Protein AF-F9P8Q4-F1 (afdb_monomer)

pLDDT: mean 88.51, std 12.03, range [40.69, 97.69]

Solvent-accessible surface area (backbone atoms only — not comparable to full-atom values): 8088 Å² total; per-residue (Å²): 133,73,64,75,47,32,44,25,50,70,83,52,40,49,62,75,48,102,38,49,52,45,49,52,73,79,95,73,88,87,79,56,56,63,60,44,44,76,45,77,52,98,89,55,92,70,62,51,78,50,82,41,100,53,64,41,66,36,80,47,74,35,40,38,36,36,43,78,55,52,74,68,54,48,55,55,48,50,57,62,56,64,49,63,68,36,50,39,36,39,66,81,48,73,58,44,36,36,48,26,51,34,50,53,91,62,60,78,42,72,48,101,81,72,31,35,37,28,61,40,33,40,34,24,53,68,65,76,40,67,60,76,78,78,70,86,124

Mean predicted aligned error: 6.27 Å

Sequence (137 aa):
MIKHNELVLNGKGTSSFPFKVLVEDRPSIQVPRSKTQLLDHRGLSGAIVQTNKHRDVIEKPYRLYLIGASEKEVNEFSAYLMQEGFWLESERLKLTRLWCYRTDSFDIKQDDHDVYVSDVTFIYHPTRFLRVWIGKF

Radius of gyration: 19.1 Å; Cα contacts (8 Å, |Δi|>4): 263; chains: 1; bounding box: 49×24×63 Å

Nearest PDB structures (foldseek):
  8eon-assembly1_C  TM=5.230E-01  e=6.713E-02  Pseudomonas phage vB_PaeM_E217
  8eon-assembly1_o  TM=4.015E-01  e=4.907E-02  Pseudomonas phage vB_PaeM_E217
  6tsv-assembly1_B  TM=4.439E-01  e=1.395E-01  Rhodobacter capsulatus DE442
  9b45-assembly1_X  TM=3.526E-01  e=9.186E-02  Pseudomonas virus Pa193
  5xeu-assembly1_B  TM=3.117E-01  e=1.016E+00  Salmonella enterica subsp. enterica serovar Typhimurium

Secondary structure (DSSP, 8-state):
---TT-EEETTEEGGGSSSEEEEE-------PPBS-EEEE-TTSSSEEEE---PBPPEEEEEEEEEET--HHHHHHHHHHHT--SEEEEESS-TTEEEEEEEE----EEE-TTS-EEEEEEEEEEEEEEE-------

Foldseek 3Di:
DDLPWWKAWQNRIPVNAPWDKDKDDDDDDDQFDAPWDWDDDPPDPGTDIDHDRDGAWDKGKIKMKTHPDDPVSVVVVVVVQADAFTWIDIPVCHFWIWGFGHKDDKDFDQDPVRITMIIIITTTDNDTDTPPPPPPD

Structure (mmCIF, N/CA/C/O backbone):
data_AF-F9P8Q4-F1
#
_entry.id   AF-F9P8Q4-F1
#
loop_
_atom_site.group_PDB
_atom_site.id
_atom_site.type_symbol
_atom_site.label_atom_id
_atom_site.label_alt_id
_atom_site.label_comp_id
_atom_site.label_asym_id
_atom_site.label_entity_id
_atom_site.label_seq_id
_atom_site.pdbx_PDB_ins_code
_atom_site.Cartn_x
_atom_site.Cartn_y
_atom_site.Cartn_z
_atom_site.occupancy
_atom_site.B_iso_or_equiv
_atom_site.auth_seq_id
_atom_site.auth_comp_id
_atom_site.auth_asym_id
_atom_site.auth_atom_id
_atom_site.pdbx_PDB_model_num
ATOM 1 N N . MET A 1 1 ? -5.752 -8.049 19.310 1.00 50.41 1 MET A N 1
ATOM 2 C CA . MET A 1 1 ? -5.716 -7.432 17.966 1.00 50.41 1 MET A CA 1
ATOM 3 C C . MET A 1 1 ? -4.861 -8.306 17.062 1.00 50.41 1 MET A C 1
ATOM 5 O O . MET A 1 1 ? -3.752 -8.645 17.461 1.00 50.41 1 MET A O 1
ATOM 9 N N . ILE A 1 2 ? -5.386 -8.765 15.926 1.00 50.94 2 ILE A N 1
A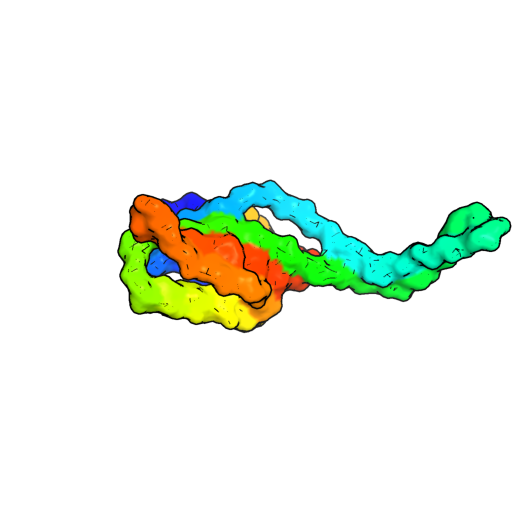TOM 10 C CA . ILE A 1 2 ? -4.643 -9.651 15.017 1.00 50.94 2 ILE A CA 1
ATOM 11 C C . ILE A 1 2 ? -3.622 -8.794 14.264 1.00 50.94 2 ILE A C 1
ATOM 13 O O . ILE A 1 2 ? -4.010 -7.946 13.473 1.00 50.94 2 ILE A O 1
ATOM 17 N N . LYS A 1 3 ? -2.330 -8.994 14.544 1.00 60.41 3 LYS A N 1
ATOM 18 C CA . LYS A 1 3 ? -1.229 -8.330 13.824 1.00 60.41 3 LYS A CA 1
ATOM 19 C C . LYS A 1 3 ? -0.857 -9.023 12.516 1.00 60.41 3 LYS A C 1
ATOM 21 O O . LYS A 1 3 ? -0.076 -8.472 11.757 1.00 60.41 3 LYS A O 1
ATOM 26 N N . HIS A 1 4 ? -1.421 -10.204 12.257 1.00 61.78 4 HIS A N 1
ATOM 27 C CA . HIS A 1 4 ? -1.091 -10.998 11.084 1.00 61.78 4 HIS A CA 1
ATOM 28 C C . HIS A 1 4 ? -1.427 -10.238 9.794 1.00 61.78 4 HIS A C 1
ATOM 30 O O . HIS A 1 4 ? -2.597 -10.002 9.498 1.00 61.78 4 HIS A O 1
ATOM 36 N N . ASN A 1 5 ? -0.384 -9.918 9.025 1.00 79.69 5 ASN A N 1
ATOM 37 C CA . ASN A 1 5 ? -0.401 -9.252 7.715 1.00 79.69 5 ASN A CA 1
ATOM 38 C C . ASN A 1 5 ? -0.671 -7.745 7.733 1.00 79.69 5 ASN A C 1
ATOM 40 O O . ASN A 1 5 ? -1.059 -7.189 6.709 1.00 79.69 5 ASN A O 1
ATOM 44 N N . GLU A 1 6 ? -0.445 -7.075 8.855 1.00 89.88 6 GLU A N 1
ATOM 45 C CA . GLU A 1 6 ? -0.610 -5.626 8.943 1.00 89.88 6 GLU A CA 1
ATOM 46 C C . GLU A 1 6 ? 0.144 -4.863 7.832 1.00 89.88 6 GLU A C 1
ATOM 48 O O . GLU A 1 6 ? 1.295 -5.181 7.496 1.00 89.88 6 GLU A O 1
ATOM 53 N N . LEU A 1 7 ? -0.519 -3.831 7.295 1.00 92.94 7 LEU A N 1
ATOM 54 C CA . LEU A 1 7 ? 0.113 -2.786 6.494 1.00 92.94 7 LEU A CA 1
ATOM 55 C C . LEU A 1 7 ? 0.355 -1.565 7.366 1.00 92.94 7 LEU A C 1
ATOM 57 O O . LEU A 1 7 ? -0.498 -1.181 8.163 1.00 92.94 7 LEU A O 1
ATOM 61 N N . VAL A 1 8 ? 1.516 -0.946 7.202 1.00 93.81 8 VAL A N 1
ATOM 62 C CA . VAL A 1 8 ? 1.889 0.269 7.922 1.00 93.81 8 VAL A CA 1
ATOM 63 C C . VAL A 1 8 ? 2.156 1.365 6.909 1.00 93.81 8 VAL A C 1
ATOM 65 O O . VAL A 1 8 ? 3.065 1.244 6.089 1.00 93.81 8 VAL A O 1
ATOM 68 N N . LEU A 1 9 ? 1.354 2.426 6.977 1.00 94.38 9 LEU A N 1
ATOM 69 C CA . LEU A 1 9 ? 1.475 3.627 6.157 1.00 94.38 9 LEU A CA 1
ATOM 70 C C . LEU A 1 9 ? 1.963 4.756 7.068 1.00 94.38 9 LEU A C 1
ATOM 72 O O . LEU A 1 9 ? 1.304 5.087 8.055 1.00 94.38 9 LEU A O 1
ATOM 76 N N . ASN A 1 10 ? 3.145 5.311 6.782 1.00 89.25 10 ASN A N 1
ATOM 77 C CA . ASN A 1 10 ? 3.758 6.386 7.583 1.00 89.25 10 ASN A CA 1
ATOM 78 C C . ASN A 1 10 ? 3.797 6.097 9.101 1.00 89.25 10 ASN A C 1
ATOM 80 O O . ASN A 1 10 ? 3.597 6.976 9.934 1.00 89.25 10 ASN A O 1
ATOM 84 N N . GLY A 1 11 ? 4.044 4.840 9.476 1.00 89.62 11 GLY A N 1
ATOM 85 C CA . GLY A 1 11 ? 4.118 4.411 10.876 1.00 89.62 11 GLY A CA 1
ATOM 86 C C . GLY A 1 11 ? 2.767 4.141 11.548 1.00 89.62 11 GLY A C 1
ATOM 87 O O . GLY A 1 11 ? 2.746 3.496 12.595 1.00 89.62 11 GLY A O 1
ATOM 88 N N . LYS A 1 12 ? 1.638 4.547 10.948 1.00 93.88 12 LYS A N 1
ATOM 89 C CA . LYS A 1 12 ? 0.302 4.151 11.408 1.00 93.88 12 LYS A CA 1
ATOM 90 C C . LYS A 1 12 ? -0.078 2.833 10.742 1.00 93.88 12 LYS A C 1
ATOM 92 O O . LYS A 1 12 ? -0.196 2.756 9.522 1.00 93.88 12 LYS A O 1
ATOM 97 N N . GLY A 1 13 ? -0.242 1.792 11.546 1.00 93.62 13 GLY A N 1
ATOM 98 C CA . GLY A 1 13 ? -0.601 0.459 11.076 1.00 93.62 13 GLY A CA 1
ATOM 99 C C . GLY A 1 13 ? -2.106 0.245 10.933 1.00 93.62 13 GLY A C 1
ATOM 100 O O . GLY A 1 13 ? -2.889 0.865 11.655 1.00 93.62 13 GLY A O 1
ATOM 101 N N . THR A 1 14 ? -2.529 -0.655 10.045 1.00 93.81 14 THR A N 1
ATOM 102 C CA . THR A 1 14 ? -3.942 -1.045 9.904 1.00 93.81 14 THR A CA 1
ATOM 103 C C . THR A 1 14 ? -4.507 -1.653 11.181 1.00 93.81 14 THR A C 1
ATOM 105 O O . THR A 1 14 ? -5.713 -1.594 11.399 1.00 93.81 14 THR A O 1
ATOM 108 N N . SER A 1 15 ? -3.659 -2.194 12.060 1.00 92.06 15 SER A N 1
ATOM 109 C CA . SER A 1 15 ? -4.108 -2.684 13.359 1.00 92.06 15 SER A CA 1
ATOM 110 C C . SER A 1 15 ? -4.413 -1.549 14.343 1.00 92.06 15 SER A C 1
ATOM 112 O O . SER A 1 15 ? -5.098 -1.786 15.318 1.00 92.06 15 SER A O 1
ATOM 114 N N . SER A 1 16 ? -3.987 -0.304 14.101 1.00 93.25 16 SER A N 1
ATOM 115 C CA . SER A 1 16 ? -4.244 0.825 15.019 1.00 93.25 16 SER A CA 1
ATOM 116 C C . SER A 1 16 ? -5.700 1.310 15.066 1.00 93.25 16 SER A C 1
ATOM 118 O O . SER A 1 16 ? -6.033 2.142 15.908 1.00 93.25 16 SER A O 1
ATOM 120 N N . PHE A 1 17 ? -6.553 0.834 14.159 1.00 94.12 17 PHE A N 1
ATOM 121 C CA . PHE A 1 17 ? -7.959 1.219 14.096 1.00 94.12 17 PHE A CA 1
ATOM 122 C C . PHE A 1 17 ? -8.797 0.479 15.157 1.00 94.12 17 PHE A C 1
ATOM 124 O O . PHE A 1 17 ? -8.443 -0.631 15.557 1.00 94.12 17 PHE A O 1
ATOM 131 N N . PRO A 1 18 ? -9.917 1.067 15.621 1.00 94.50 18 PRO A N 1
ATOM 132 C CA . PRO A 1 18 ? -10.772 0.468 16.654 1.00 94.50 18 PRO A CA 1
ATOM 133 C C . PRO A 1 18 ? -11.573 -0.760 16.176 1.00 94.50 18 PRO A C 1
ATOM 135 O O . PRO A 1 18 ? -12.202 -1.435 16.987 1.00 94.50 18 PRO A O 1
ATOM 138 N N . PHE A 1 19 ? -11.516 -1.081 14.884 1.00 93.75 19 PHE A N 1
ATOM 139 C CA . PHE A 1 19 ? -12.137 -2.240 14.245 1.00 93.75 19 PHE A CA 1
ATOM 140 C C . PHE A 1 19 ? -11.073 -3.178 13.661 1.00 93.75 19 PHE A C 1
ATOM 142 O O . PHE A 1 19 ? -9.886 -2.854 13.568 1.00 93.75 19 PHE A O 1
ATOM 149 N N . LYS A 1 20 ? -11.481 -4.383 13.257 1.00 93.88 20 LYS A N 1
ATOM 150 C CA . LYS A 1 20 ? -10.540 -5.396 12.766 1.00 93.88 20 LYS A CA 1
ATOM 151 C C . LYS A 1 20 ? -10.317 -5.241 11.263 1.00 93.88 20 LYS A C 1
ATOM 153 O O . LYS A 1 20 ? -11.244 -5.424 10.483 1.00 93.88 20 LYS A O 1
ATOM 158 N N . VAL A 1 21 ? -9.066 -5.009 10.869 1.00 94.69 21 VAL A N 1
ATOM 159 C CA . VAL A 1 21 ? -8.639 -4.999 9.462 1.00 94.69 21 VAL A CA 1
ATOM 160 C C . VAL A 1 21 ? -7.923 -6.303 9.125 1.00 94.69 21 VAL A C 1
ATOM 162 O O . VAL A 1 21 ? -6.885 -6.608 9.715 1.00 94.69 21 VAL A O 1
ATOM 165 N N . LEU A 1 22 ? -8.456 -7.075 8.177 1.00 92.94 22 LEU A N 1
ATOM 166 C CA . LEU A 1 22 ? -7.743 -8.198 7.568 1.00 92.94 22 LEU A CA 1
ATOM 167 C C . LEU A 1 22 ? -7.139 -7.760 6.241 1.00 92.94 22 LEU A C 1
ATOM 169 O O . LEU A 1 22 ? -7.831 -7.210 5.391 1.00 92.94 22 LEU A O 1
ATOM 173 N N . VAL A 1 23 ? -5.854 -8.049 6.070 1.00 93.06 23 VAL A N 1
ATOM 174 C CA . VAL A 1 23 ? -5.127 -7.797 4.828 1.00 93.06 23 VAL A CA 1
ATOM 175 C C . VAL A 1 23 ? -4.855 -9.134 4.155 1.00 93.06 23 VAL A C 1
ATOM 177 O O . VAL A 1 23 ? -4.086 -9.970 4.655 1.00 93.06 23 VAL A O 1
ATOM 180 N N . GLU A 1 24 ? -5.480 -9.332 3.004 1.00 90.69 24 GLU A N 1
ATOM 181 C CA . GLU A 1 24 ? -5.184 -10.430 2.102 1.00 90.69 24 GLU A CA 1
ATOM 182 C C . GLU A 1 24 ? -4.122 -9.974 1.092 1.00 90.69 24 GLU A C 1
ATOM 184 O O . GLU A 1 24 ? -4.362 -9.140 0.221 1.00 90.69 24 GLU A O 1
ATOM 189 N N . ASP A 1 25 ? -2.915 -10.523 1.245 1.00 83.81 25 ASP A N 1
ATOM 190 C CA . ASP A 1 25 ? -1.784 -10.334 0.331 1.00 83.81 25 ASP A CA 1
ATOM 191 C C . ASP A 1 25 ? -1.083 -11.677 0.118 1.00 83.81 25 ASP A C 1
ATOM 193 O O . ASP A 1 25 ? -0.869 -12.442 1.068 1.00 83.81 25 ASP A O 1
ATOM 197 N N . ARG A 1 26 ? -0.655 -11.950 -1.115 1.00 73.94 26 ARG A N 1
ATOM 198 C CA . ARG A 1 26 ? 0.262 -13.050 -1.420 1.00 73.94 26 ARG A CA 1
ATOM 199 C C . ARG A 1 26 ? 1.665 -12.458 -1.554 1.00 73.94 26 ARG A C 1
ATOM 201 O O . ARG A 1 26 ? 1.918 -11.740 -2.524 1.00 73.94 26 ARG A O 1
ATOM 208 N N . PRO A 1 27 ? 2.590 -12.746 -0.615 1.00 70.44 27 PRO A N 1
ATOM 209 C CA . PRO A 1 27 ? 3.919 -12.156 -0.645 1.00 70.44 27 PRO A C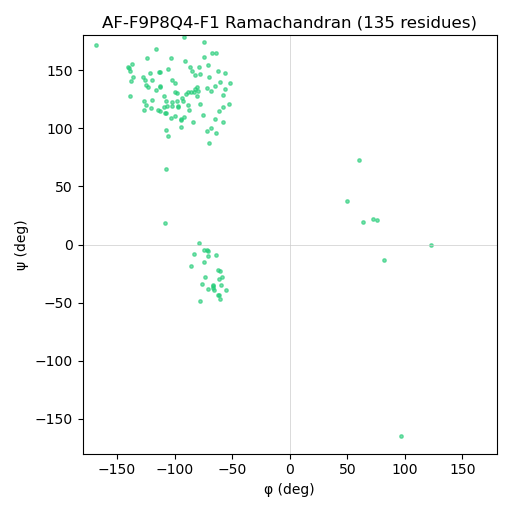A 1
ATOM 210 C C . PRO A 1 27 ? 4.594 -12.500 -1.970 1.00 70.44 27 PRO A C 1
ATOM 212 O O . PRO A 1 27 ? 4.808 -13.664 -2.300 1.00 70.44 27 PRO A O 1
ATOM 215 N N . SER A 1 28 ? 4.904 -11.465 -2.739 1.00 76.88 28 SER A N 1
ATOM 216 C CA . SER A 1 28 ? 5.496 -11.595 -4.060 1.00 76.88 28 SER A CA 1
ATOM 217 C C . SER A 1 28 ? 6.580 -10.547 -4.256 1.00 76.88 28 SER A C 1
ATOM 219 O O . SER A 1 28 ? 6.565 -9.454 -3.682 1.00 76.88 28 SER A O 1
ATOM 221 N N . ILE A 1 29 ? 7.568 -10.916 -5.065 1.00 79.69 29 ILE A N 1
ATOM 222 C CA . ILE A 1 29 ? 8.682 -10.062 -5.446 1.00 79.69 29 ILE A CA 1
ATOM 223 C C . ILE A 1 29 ? 8.444 -9.632 -6.894 1.00 79.69 29 ILE A C 1
ATOM 225 O O . ILE A 1 29 ? 8.854 -10.302 -7.829 1.00 79.69 29 ILE A O 1
ATOM 229 N N . GLN A 1 30 ? 7.804 -8.477 -7.071 1.00 82.69 30 GLN A N 1
ATOM 230 C CA . GLN A 1 30 ? 7.574 -7.890 -8.391 1.00 82.69 30 GLN A CA 1
ATOM 231 C C . GLN A 1 30 ? 8.787 -7.091 -8.889 1.00 82.69 30 GLN A C 1
ATOM 233 O O . GLN A 1 30 ? 9.333 -6.254 -8.161 1.00 82.69 30 GLN A O 1
ATOM 238 N N . VAL A 1 31 ? 9.199 -7.355 -10.129 1.00 85.81 31 VAL A N 1
ATOM 239 C CA . VAL A 1 31 ? 10.239 -6.607 -10.845 1.00 85.81 31 VAL A CA 1
ATOM 240 C C . VAL A 1 31 ? 9.561 -5.879 -12.011 1.00 85.81 31 VAL A C 1
ATOM 242 O O . VAL A 1 31 ? 9.029 -6.549 -12.896 1.00 85.81 31 VAL A O 1
ATOM 245 N N . PRO A 1 32 ? 9.532 -4.536 -12.020 1.00 87.75 32 PRO A N 1
ATOM 246 C CA . PRO A 1 32 ? 8.825 -3.775 -13.043 1.00 87.75 32 PRO A CA 1
ATOM 247 C C . PRO A 1 32 ? 9.527 -3.858 -14.397 1.00 87.75 32 PRO A C 1
ATOM 249 O O . PRO A 1 32 ? 10.748 -4.052 -14.494 1.00 87.75 32 PRO A O 1
ATOM 252 N N . ARG A 1 33 ? 8.742 -3.676 -15.462 1.00 89.00 33 ARG A N 1
ATOM 253 C CA . ARG A 1 33 ? 9.242 -3.673 -16.837 1.00 89.00 33 ARG A CA 1
ATOM 254 C C . ARG A 1 33 ? 10.241 -2.525 -17.038 1.00 89.00 33 ARG A C 1
ATOM 256 O O . ARG A 1 33 ? 10.192 -1.492 -16.370 1.00 89.00 33 ARG A O 1
ATOM 263 N N . SER A 1 34 ? 11.208 -2.742 -17.931 1.00 90.69 34 SER A N 1
ATOM 264 C CA . SER A 1 34 ? 12.030 -1.642 -18.445 1.00 90.69 34 SER A CA 1
ATOM 265 C C . SER A 1 34 ? 11.186 -0.747 -19.348 1.00 90.69 34 SER A C 1
ATOM 267 O O . SER A 1 34 ? 10.393 -1.263 -20.131 1.00 90.69 34 SER A O 1
ATOM 269 N N . LYS A 1 35 ? 11.434 0.563 -19.327 1.00 92.06 35 LYS A N 1
ATOM 270 C CA . LYS A 1 35 ? 10.846 1.491 -20.305 1.00 92.06 35 LYS A CA 1
ATOM 271 C C . LYS A 1 35 ? 11.498 1.402 -21.691 1.00 92.06 35 LYS A C 1
ATOM 273 O O . LYS A 1 35 ? 11.058 2.078 -22.615 1.00 92.06 35 LYS A O 1
ATOM 278 N N . THR A 1 36 ? 12.552 0.598 -21.843 1.00 92.94 36 THR A N 1
ATOM 279 C CA . THR A 1 36 ? 13.152 0.271 -23.145 1.00 92.94 36 THR A CA 1
ATOM 280 C C . THR A 1 36 ? 12.121 -0.361 -24.075 1.00 92.94 36 THR A C 1
ATOM 282 O O . THR A 1 36 ? 11.488 -1.354 -23.715 1.00 92.94 36 THR A O 1
ATOM 285 N N . GLN A 1 37 ? 12.010 0.174 -25.288 1.00 91.81 37 GLN A N 1
ATOM 286 C CA . GLN A 1 37 ? 11.148 -0.363 -26.337 1.00 91.81 37 GLN A CA 1
ATOM 287 C C . GLN A 1 37 ? 11.978 -1.149 -27.354 1.00 91.81 37 GLN A C 1
ATOM 289 O O . GLN A 1 37 ? 13.100 -0.762 -27.694 1.00 91.81 37 GLN A O 1
ATOM 294 N N . LEU A 1 38 ? 11.416 -2.259 -27.828 1.00 91.12 38 LEU A N 1
ATOM 295 C CA . LEU A 1 38 ? 11.954 -3.046 -28.933 1.00 91.12 38 LEU A CA 1
ATOM 296 C C . LEU A 1 38 ? 11.056 -2.806 -30.142 1.00 91.12 38 LEU A C 1
ATOM 298 O O . LEU A 1 38 ? 9.878 -3.159 -30.113 1.00 91.12 38 LEU A O 1
ATOM 302 N N . LEU A 1 39 ? 11.606 -2.160 -31.166 1.00 90.56 39 LEU A N 1
ATOM 303 C CA . LEU A 1 39 ? 10.887 -1.827 -32.390 1.00 90.56 39 LEU A CA 1
ATOM 304 C C . LEU A 1 39 ? 11.197 -2.884 -33.446 1.00 90.56 39 LEU A C 1
ATOM 306 O O . LEU A 1 39 ? 12.356 -3.077 -33.822 1.00 90.56 39 LEU A O 1
ATOM 310 N N . ASP A 1 40 ? 10.153 -3.572 -33.892 1.00 88.69 40 ASP A N 1
ATO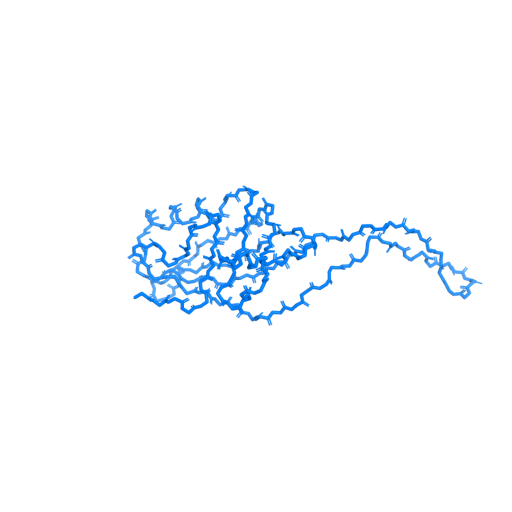M 311 C CA . ASP A 1 40 ? 10.242 -4.623 -34.900 1.00 88.69 40 ASP A CA 1
ATOM 312 C C . ASP A 1 40 ? 10.273 -4.021 -36.316 1.00 88.69 40 ASP A C 1
ATOM 314 O O . ASP A 1 40 ? 9.634 -2.997 -36.582 1.00 88.69 40 ASP A O 1
ATOM 318 N N . HIS A 1 41 ? 11.007 -4.651 -37.234 1.00 84.00 41 HIS A N 1
ATOM 319 C CA . HIS A 1 41 ? 11.143 -4.197 -38.616 1.00 84.00 41 HIS A CA 1
ATOM 320 C C . HIS A 1 41 ? 10.801 -5.325 -39.588 1.00 84.00 41 HIS A C 1
ATOM 322 O O . HIS A 1 41 ? 11.444 -6.373 -39.623 1.00 84.00 41 HIS A O 1
ATOM 328 N N . ARG A 1 42 ? 9.832 -5.080 -40.476 1.00 78.44 42 ARG A N 1
ATOM 329 C CA . ARG A 1 42 ? 9.438 -6.050 -41.506 1.00 78.44 42 ARG A CA 1
ATOM 330 C C . ARG A 1 42 ? 10.566 -6.205 -42.531 1.00 78.44 42 ARG A C 1
ATOM 332 O O . ARG A 1 42 ? 10.732 -5.354 -43.397 1.00 78.44 42 ARG A O 1
ATOM 339 N N . GLY A 1 43 ? 11.354 -7.272 -42.408 1.00 80.19 43 GLY A N 1
ATOM 340 C CA . GLY A 1 43 ? 12.391 -7.654 -43.377 1.00 80.19 43 GLY A CA 1
ATOM 341 C C . GLY A 1 43 ? 13.813 -7.776 -42.825 1.00 80.19 43 GLY A C 1
ATOM 342 O O . GLY A 1 43 ? 14.712 -8.114 -43.587 1.00 80.19 43 GLY A O 1
ATOM 343 N N . LEU A 1 44 ? 14.029 -7.533 -41.528 1.00 78.25 44 LEU A N 1
ATOM 344 C CA . LEU A 1 44 ? 15.317 -7.747 -40.861 1.00 78.25 44 LEU A CA 1
ATOM 345 C C . LEU A 1 44 ? 15.114 -8.657 -39.647 1.00 78.25 44 LEU A C 1
ATOM 347 O O . LEU A 1 44 ? 14.120 -8.531 -38.941 1.00 78.25 44 LEU A O 1
ATOM 351 N N . SER A 1 45 ? 16.051 -9.568 -39.393 1.00 88.25 45 SER A N 1
ATOM 352 C CA . SER A 1 45 ? 16.039 -10.369 -38.166 1.00 88.25 45 SER A CA 1
ATOM 353 C C . SER A 1 45 ? 16.423 -9.506 -36.961 1.00 88.25 45 SER A C 1
ATOM 355 O O . SER A 1 45 ? 17.423 -8.789 -37.009 1.00 88.25 45 SER A O 1
ATOM 357 N N . GLY A 1 46 ? 15.684 -9.629 -35.856 1.00 87.56 46 GLY A N 1
ATOM 358 C CA . GLY A 1 46 ? 15.948 -8.896 -34.612 1.00 87.56 46 GLY A CA 1
ATOM 359 C C . GLY A 1 46 ? 15.099 -7.630 -34.460 1.00 87.56 46 GLY A C 1
ATOM 360 O O . GLY A 1 46 ? 14.089 -7.472 -35.132 1.00 87.56 46 GLY A O 1
ATOM 361 N N . ALA A 1 47 ? 15.487 -6.744 -33.538 1.00 90.62 47 ALA A N 1
ATOM 362 C CA . ALA A 1 47 ? 14.749 -5.518 -33.232 1.00 90.62 47 ALA A CA 1
ATOM 363 C C . ALA A 1 47 ? 15.695 -4.334 -33.003 1.00 90.62 47 ALA A C 1
ATOM 365 O O . ALA A 1 47 ? 16.821 -4.499 -32.525 1.00 90.62 47 ALA A O 1
ATOM 366 N N . ILE A 1 48 ? 15.210 -3.126 -33.290 1.00 90.19 48 ILE A N 1
ATOM 367 C CA . ILE A 1 48 ? 15.895 -1.881 -32.934 1.00 90.19 48 ILE A CA 1
ATOM 368 C C . ILE A 1 48 ? 15.599 -1.574 -31.461 1.00 90.19 48 ILE A C 1
ATOM 370 O O . ILE A 1 48 ? 14.441 -1.547 -31.040 1.00 90.19 48 ILE A O 1
ATOM 374 N N . VAL A 1 49 ? 16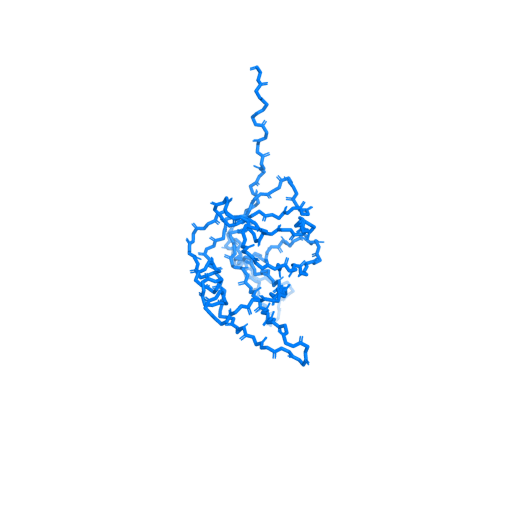.645 -1.333 -30.665 1.00 92.12 49 VAL A N 1
ATOM 375 C CA . VAL A 1 49 ? 16.525 -1.073 -29.222 1.00 92.12 49 VAL A CA 1
ATOM 376 C C . VAL A 1 49 ? 16.480 0.430 -28.950 1.00 92.12 49 VAL A C 1
ATOM 378 O O . VAL A 1 49 ? 17.506 1.109 -29.001 1.00 92.12 49 VAL A O 1
ATOM 381 N N . GLN A 1 50 ? 15.310 0.947 -28.573 1.00 91.25 50 GLN A N 1
ATOM 382 C CA . GLN A 1 50 ? 15.166 2.316 -28.080 1.00 91.25 50 GLN A CA 1
ATOM 383 C C . GLN A 1 50 ? 15.237 2.317 -26.551 1.00 91.25 50 GLN A C 1
ATOM 385 O O . GLN A 1 50 ? 14.289 1.954 -25.852 1.00 91.25 50 GLN A O 1
ATOM 390 N N . THR A 1 51 ? 16.401 2.687 -26.015 1.00 89.69 51 THR A N 1
ATOM 391 C CA . THR A 1 51 ? 16.699 2.515 -24.587 1.00 89.69 51 THR A CA 1
ATOM 392 C C . THR A 1 51 ? 16.199 3.673 -23.731 1.00 89.69 51 THR A C 1
ATOM 394 O O . THR A 1 51 ? 16.547 4.828 -23.961 1.00 89.69 51 THR A O 1
ATOM 397 N N . ASN A 1 52 ? 15.498 3.327 -22.650 1.00 88.38 52 ASN A N 1
ATOM 398 C CA . ASN A 1 52 ? 15.301 4.176 -21.482 1.00 88.38 52 ASN A CA 1
ATOM 399 C C . ASN A 1 52 ? 15.769 3.382 -20.253 1.00 88.38 52 ASN A C 1
ATOM 401 O O . ASN A 1 52 ? 15.257 2.299 -19.983 1.00 88.38 52 ASN A O 1
ATOM 405 N N . LYS A 1 53 ? 16.764 3.898 -19.519 1.00 86.88 53 LYS A N 1
ATOM 406 C CA . LYS A 1 53 ? 17.380 3.187 -18.380 1.00 86.88 53 LYS A CA 1
ATOM 407 C C . LYS A 1 53 ? 16.474 3.101 -17.143 1.00 86.88 53 LYS A C 1
ATOM 409 O O . LYS A 1 53 ? 16.855 2.477 -16.154 1.00 86.88 53 LYS A O 1
ATOM 414 N N . HIS A 1 54 ? 15.301 3.729 -17.174 1.00 90.62 54 HIS A N 1
ATOM 415 C CA . HIS A 1 54 ? 14.343 3.722 -16.077 1.00 90.62 54 HIS A CA 1
ATOM 416 C C . HIS A 1 54 ? 13.344 2.564 -16.191 1.00 90.62 54 HIS A C 1
ATOM 418 O O . HIS A 1 54 ? 13.101 2.000 -17.259 1.00 90.62 54 HIS A O 1
ATOM 424 N N . ARG A 1 55 ? 12.754 2.211 -15.049 1.00 91.44 55 ARG A N 1
ATOM 425 C CA . ARG A 1 55 ? 11.710 1.189 -14.931 1.00 91.44 55 ARG A CA 1
ATOM 426 C C . ARG A 1 55 ? 10.348 1.854 -14.770 1.00 91.44 55 ARG A C 1
ATOM 428 O O . ARG A 1 55 ? 10.273 3.024 -14.382 1.00 91.44 55 ARG A O 1
ATOM 435 N N . ASP A 1 56 ? 9.294 1.106 -15.057 1.00 92.88 56 ASP A N 1
ATOM 436 C CA . ASP A 1 56 ? 7.936 1.512 -14.704 1.00 92.88 56 ASP A CA 1
ATOM 437 C C . ASP A 1 56 ? 7.719 1.524 -13.188 1.00 92.88 56 ASP A C 1
ATOM 439 O O . ASP A 1 56 ? 8.527 0.996 -12.415 1.00 92.88 56 ASP A O 1
ATOM 443 N N . VAL A 1 57 ? 6.629 2.167 -12.772 1.00 94.00 57 VAL A N 1
ATOM 444 C CA . VAL A 1 57 ? 6.124 2.046 -11.402 1.00 94.00 57 VAL A CA 1
ATOM 445 C C . VAL A 1 57 ? 5.683 0.610 -11.141 1.00 94.00 57 VAL A C 1
ATOM 447 O O . VAL A 1 57 ? 5.532 -0.197 -12.061 1.00 94.00 57 VAL A O 1
ATOM 450 N N . ILE A 1 58 ? 5.500 0.283 -9.869 1.00 92.69 58 ILE A N 1
ATOM 451 C CA . ILE A 1 58 ? 4.943 -1.000 -9.481 1.00 92.69 58 ILE A CA 1
ATOM 452 C C . ILE A 1 58 ? 3.540 -0.769 -8.935 1.00 92.69 58 ILE A C 1
ATOM 454 O O . ILE A 1 58 ? 3.346 0.040 -8.031 1.00 92.69 58 ILE A O 1
ATOM 458 N N . GLU A 1 59 ? 2.592 -1.514 -9.483 1.00 93.00 59 GLU A N 1
ATOM 459 C CA . GLU A 1 59 ? 1.217 -1.601 -9.013 1.00 93.00 59 GLU A CA 1
ATOM 460 C C . GLU A 1 59 ? 1.060 -2.901 -8.236 1.00 93.00 59 GLU A C 1
ATOM 462 O O . GLU A 1 59 ? 1.328 -3.983 -8.774 1.00 93.00 59 GLU A O 1
ATOM 467 N N . LYS A 1 60 ? 0.646 -2.800 -6.970 1.00 91.25 60 LYS A N 1
ATOM 468 C CA . LYS A 1 60 ? 0.394 -3.974 -6.135 1.00 91.25 60 LYS A CA 1
ATOM 469 C C . LYS A 1 60 ? -1.005 -3.934 -5.532 1.00 91.25 60 LYS A C 1
ATOM 471 O O . L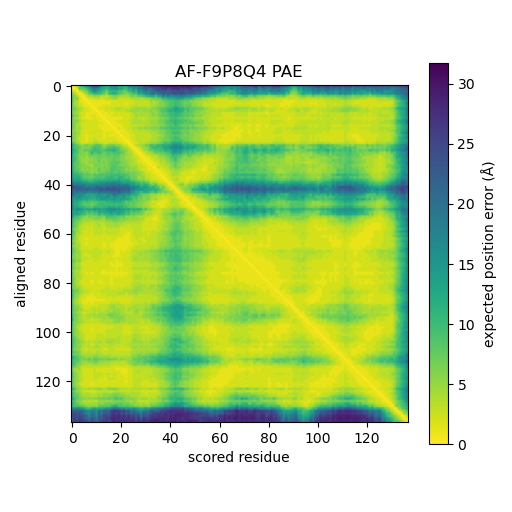YS A 1 60 ? -1.270 -3.056 -4.706 1.00 91.25 60 LYS A O 1
ATOM 476 N N . PRO A 1 61 ? -1.869 -4.888 -5.908 1.00 92.62 61 PRO A N 1
ATOM 477 C CA . PRO A 1 61 ? -3.201 -5.002 -5.347 1.00 92.62 61 PRO A CA 1
ATOM 478 C C . PRO A 1 61 ? -3.164 -5.656 -3.963 1.00 92.62 61 PRO A C 1
ATOM 480 O O . PRO A 1 61 ? -2.355 -6.548 -3.696 1.00 92.62 61 PRO A O 1
ATOM 483 N N . TYR A 1 62 ? -4.081 -5.225 -3.109 1.00 92.75 62 TYR A N 1
ATOM 484 C CA . TYR A 1 62 ? -4.388 -5.794 -1.805 1.00 92.75 62 TYR A CA 1
ATOM 485 C C . TYR A 1 62 ? -5.897 -5.864 -1.654 1.00 92.75 62 TYR A C 1
ATOM 487 O O . TYR A 1 62 ? -6.599 -4.941 -2.064 1.00 92.75 62 TYR A O 1
ATOM 495 N N . ARG A 1 63 ? -6.381 -6.919 -0.999 1.00 94.50 63 ARG A N 1
ATOM 496 C CA . ARG A 1 63 ? -7.780 -7.004 -0.590 1.00 94.50 63 ARG A CA 1
ATOM 497 C C . ARG A 1 63 ? -7.883 -6.819 0.916 1.00 94.50 63 ARG A C 1
ATOM 499 O O . ARG A 1 63 ? -7.220 -7.514 1.688 1.00 94.50 63 ARG A O 1
ATOM 506 N N . LEU A 1 64 ? -8.668 -5.834 1.326 1.00 95.38 64 LEU A N 1
ATOM 507 C CA . LEU A 1 64 ? -8.839 -5.415 2.710 1.00 95.38 64 LEU A CA 1
ATOM 508 C C . LEU A 1 64 ? -10.257 -5.736 3.169 1.00 95.38 64 LEU A C 1
ATOM 510 O O . LEU A 1 64 ? -11.211 -5.451 2.451 1.00 95.38 64 LEU A O 1
ATOM 514 N N . TYR A 1 65 ? -10.389 -6.278 4.377 1.00 95.62 65 TYR A N 1
ATOM 515 C CA . TYR A 1 65 ? -11.679 -6.526 5.022 1.00 95.62 65 TYR A CA 1
ATOM 516 C C . TYR A 1 65 ? -11.742 -5.743 6.332 1.00 95.62 65 TYR A C 1
ATOM 518 O O . TYR A 1 65 ? -10.869 -5.916 7.187 1.00 95.62 65 TYR A O 1
ATOM 526 N N . LEU A 1 66 ? -12.758 -4.900 6.496 1.00 95.94 66 LEU A N 1
ATOM 527 C CA . LEU A 1 66 ? -13.006 -4.077 7.680 1.00 95.94 66 LEU A CA 1
ATOM 528 C C . LEU A 1 66 ? -14.200 -4.679 8.430 1.00 95.94 66 LEU A C 1
ATOM 530 O O . LEU A 1 66 ? -15.359 -4.492 8.062 1.00 95.94 66 LEU A O 1
ATOM 534 N N . ILE A 1 67 ? -13.900 -5.462 9.461 1.00 95.31 67 ILE A N 1
ATOM 535 C CA . ILE A 1 67 ? -14.890 -6.225 10.225 1.00 95.31 67 ILE A CA 1
ATOM 536 C C . ILE A 1 67 ? -15.344 -5.393 11.423 1.00 95.31 67 ILE A C 1
ATOM 538 O O . ILE A 1 67 ? -14.516 -5.023 12.264 1.00 95.31 67 ILE A O 1
ATOM 542 N N . GLY A 1 68 ? -16.656 -5.161 11.518 1.00 95.06 68 GLY A N 1
ATOM 543 C CA . GLY A 1 68 ? -17.276 -4.395 12.603 1.00 95.06 68 GLY A CA 1
ATOM 544 C C . GLY A 1 68 ? -17.001 -2.891 12.536 1.00 95.06 68 GLY A C 1
ATOM 545 O O . GLY A 1 68 ? -17.063 -2.229 13.566 1.00 95.06 68 GLY A O 1
ATOM 546 N N . ALA A 1 69 ? -16.649 -2.370 11.357 1.00 96.19 69 ALA A N 1
ATOM 547 C CA . ALA A 1 69 ? -16.456 -0.942 11.139 1.00 96.19 69 ALA A CA 1
ATOM 548 C C . ALA A 1 69 ? -17.802 -0.251 10.881 1.00 96.19 69 ALA A C 1
ATOM 550 O O . ALA A 1 69 ? -18.604 -0.717 10.075 1.00 96.19 69 ALA A O 1
ATOM 551 N N . SER A 1 70 ? -18.028 0.883 11.533 1.00 96.62 70 SER A N 1
ATOM 552 C CA . SER A 1 70 ? -19.124 1.798 11.212 1.00 96.62 70 SER A CA 1
ATOM 553 C C . SER A 1 70 ? -18.839 2.588 9.931 1.00 96.62 70 SER A C 1
ATOM 555 O O . SER A 1 70 ? -17.690 2.761 9.529 1.00 96.62 70 SER A O 1
ATOM 557 N N . GLU A 1 71 ? -19.873 3.161 9.315 1.00 95.44 71 GLU A N 1
ATOM 558 C CA . GLU A 1 71 ? -19.725 4.007 8.119 1.00 95.44 71 GLU A CA 1
ATOM 559 C C . GLU A 1 71 ? -18.752 5.184 8.340 1.00 95.44 71 GLU A C 1
ATOM 561 O O . GLU A 1 71 ? -17.939 5.519 7.475 1.00 95.44 71 GLU A O 1
ATOM 566 N N . LYS A 1 72 ? -18.785 5.797 9.530 1.00 97.00 72 LYS A N 1
ATOM 567 C CA . LYS A 1 72 ? -17.845 6.862 9.901 1.00 97.00 72 LYS A CA 1
ATOM 568 C C . LYS A 1 72 ? -16.401 6.355 9.882 1.00 97.00 72 LYS A C 1
ATOM 570 O O . LYS A 1 72 ? -15.526 7.005 9.319 1.00 97.00 72 LYS A O 1
ATOM 575 N N . GLU A 1 73 ? -16.158 5.195 10.477 1.00 97.56 73 GLU A N 1
ATOM 576 C CA . GLU A 1 73 ? -14.835 4.570 10.535 1.00 97.56 73 GLU A CA 1
ATOM 577 C C . GLU A 1 73 ? -14.339 4.126 9.155 1.00 97.56 73 GLU A C 1
ATOM 579 O O . GLU A 1 73 ? -13.150 4.256 8.864 1.00 97.56 73 GLU A O 1
ATOM 584 N N . VAL A 1 74 ? -15.240 3.671 8.281 1.00 97.44 74 VAL A N 1
ATOM 585 C CA . VAL A 1 74 ? -14.931 3.370 6.875 1.00 97.44 74 VAL A CA 1
ATOM 586 C C . VAL A 1 74 ? -14.455 4.624 6.140 1.00 97.44 74 VAL A C 1
ATOM 588 O O . VAL A 1 74 ? -13.449 4.568 5.433 1.00 97.44 74 VAL A O 1
ATOM 591 N N . ASN A 1 75 ? -15.113 5.767 6.348 1.00 97.00 75 ASN A N 1
ATOM 592 C CA . ASN A 1 75 ? -14.685 7.046 5.771 1.00 97.00 75 ASN A CA 1
ATOM 593 C C . ASN A 1 75 ? -13.339 7.536 6.336 1.00 97.00 75 ASN A C 1
ATOM 595 O O . ASN A 1 75 ? -12.504 8.071 5.609 1.00 97.00 75 ASN A O 1
ATOM 599 N N . GLU A 1 76 ? -13.077 7.332 7.626 1.00 96.88 76 GLU A N 1
ATOM 600 C CA . GLU A 1 76 ? -11.762 7.635 8.209 1.00 96.88 76 GLU A CA 1
ATOM 601 C C . GLU A 1 76 ? -10.664 6.708 7.657 1.00 96.88 76 GLU A C 1
ATOM 603 O O . GLU A 1 76 ? -9.521 7.129 7.447 1.00 96.88 76 GLU A O 1
ATOM 608 N N . PHE A 1 77 ? -11.002 5.444 7.397 1.00 97.00 77 PHE A N 1
ATOM 609 C CA . PHE A 1 77 ? -10.093 4.469 6.805 1.00 97.00 77 PHE A CA 1
ATOM 610 C C . PHE A 1 77 ? -9.806 4.757 5.328 1.00 97.00 77 PHE A C 1
ATOM 612 O O . PHE A 1 77 ? -8.657 4.633 4.898 1.00 97.00 77 PHE A O 1
ATOM 619 N N . SER A 1 78 ? -10.801 5.196 4.553 1.00 96.75 78 SER A N 1
ATOM 620 C CA . SER A 1 78 ? -10.586 5.606 3.161 1.00 96.75 78 SER A CA 1
ATOM 621 C C . SER A 1 78 ? -9.637 6.805 3.087 1.00 96.75 78 SER A C 1
ATOM 623 O O . SER A 1 78 ? -8.663 6.760 2.338 1.00 96.75 78 SER A O 1
ATOM 625 N N . ALA A 1 79 ? -9.810 7.809 3.954 1.00 96.12 79 ALA A N 1
ATOM 626 C CA . ALA A 1 79 ? -8.883 8.938 4.063 1.00 96.12 79 ALA A CA 1
ATOM 627 C C . ALA A 1 79 ? -7.451 8.500 4.430 1.00 96.12 79 ALA A C 1
ATOM 629 O O . ALA A 1 79 ? -6.473 9.076 3.953 1.00 96.12 79 ALA A O 1
ATOM 630 N N . TYR A 1 80 ? -7.308 7.455 5.250 1.00 96.25 80 TYR A N 1
ATOM 631 C CA . TYR A 1 80 ? -6.009 6.851 5.551 1.00 96.25 80 TYR A CA 1
ATOM 632 C C . TYR A 1 80 ? -5.355 6.184 4.327 1.00 96.25 80 TYR A C 1
ATOM 634 O O . TYR A 1 80 ? -4.148 6.329 4.144 1.00 96.25 80 TYR A O 1
ATOM 642 N N . LEU A 1 81 ? -6.126 5.507 3.469 1.00 96.25 81 LEU A N 1
ATOM 643 C CA . LEU A 1 81 ? -5.623 4.911 2.221 1.00 96.25 81 LEU A CA 1
ATOM 644 C C . LEU A 1 81 ? -5.318 5.947 1.129 1.00 96.25 81 LEU A C 1
ATOM 646 O O . LEU A 1 81 ? -4.454 5.707 0.286 1.00 96.25 81 LEU A O 1
ATOM 650 N N . MET A 1 82 ? -6.012 7.087 1.139 1.00 94.88 82 MET A N 1
ATOM 651 C CA . MET A 1 82 ? -5.861 8.177 0.164 1.00 94.88 82 MET A CA 1
ATOM 652 C C . MET A 1 82 ? -4.644 9.077 0.414 1.00 94.88 82 MET A C 1
ATOM 654 O O . MET A 1 82 ? -4.443 10.049 -0.311 1.00 94.88 82 MET A O 1
ATOM 658 N N . GLN A 1 83 ? -3.834 8.794 1.438 1.00 95.25 83 GLN A N 1
ATOM 659 C CA . GLN A 1 83 ? -2.592 9.530 1.658 1.00 95.25 83 GLN A CA 1
ATOM 660 C C . GLN A 1 83 ? -1.694 9.458 0.415 1.00 95.25 83 GLN A C 1
ATOM 662 O O . GLN A 1 83 ? -1.666 8.455 -0.294 1.00 95.25 83 GLN A O 1
ATOM 667 N N . GLU A 1 84 ? -0.921 10.510 0.171 1.00 94.56 84 GLU A N 1
ATOM 668 C CA . GLU A 1 84 ? 0.083 10.540 -0.892 1.00 94.56 84 GLU A CA 1
ATOM 669 C C . GLU A 1 84 ? 1.489 10.589 -0.288 1.00 94.56 84 GLU A C 1
ATOM 671 O O . GLU A 1 84 ? 1.695 11.148 0.789 1.00 94.56 84 GLU A O 1
ATOM 676 N N . GLY A 1 85 ? 2.463 9.997 -0.982 1.00 96.06 85 GLY A N 1
ATOM 677 C CA . GLY A 1 85 ? 3.879 10.054 -0.616 1.00 96.06 85 GLY A CA 1
ATOM 678 C C . GLY A 1 85 ? 4.182 9.475 0.767 1.00 96.06 85 GLY A C 1
ATOM 679 O O . GLY A 1 85 ? 4.498 10.209 1.703 1.00 96.06 85 GLY A O 1
ATOM 680 N N . PHE A 1 86 ? 4.127 8.152 0.900 1.00 94.81 86 PHE A N 1
ATOM 681 C CA . PHE A 1 86 ? 4.320 7.481 2.184 1.00 94.81 86 PHE A CA 1
ATOM 682 C C . PHE A 1 86 ? 5.203 6.241 2.093 1.00 94.81 86 PHE A C 1
ATOM 684 O O . PHE A 1 86 ? 5.300 5.569 1.063 1.00 94.81 86 PHE A O 1
ATOM 691 N N . TRP A 1 87 ? 5.826 5.895 3.218 1.00 94.69 87 TRP A N 1
ATOM 692 C CA . TRP A 1 87 ? 6.462 4.590 3.365 1.00 94.69 87 TRP A CA 1
ATOM 693 C C . TRP A 1 87 ? 5.399 3.533 3.644 1.00 94.69 87 TRP A C 1
ATOM 695 O O . TRP A 1 87 ? 4.683 3.627 4.642 1.00 94.69 87 TRP A O 1
ATOM 705 N N . LEU A 1 88 ? 5.330 2.534 2.766 1.00 93.12 88 LEU A N 1
ATOM 706 C CA . LEU A 1 88 ? 4.526 1.334 2.937 1.00 93.12 88 LEU A CA 1
ATOM 707 C C . LEU A 1 88 ? 5.410 0.206 3.466 1.00 93.12 88 LEU A C 1
ATOM 709 O O . LEU A 1 88 ? 6.410 -0.178 2.845 1.00 93.12 88 LEU A O 1
ATOM 713 N N . GLU A 1 89 ? 5.013 -0.352 4.602 1.00 91.69 89 GLU A N 1
ATOM 714 C CA . GLU A 1 89 ? 5.6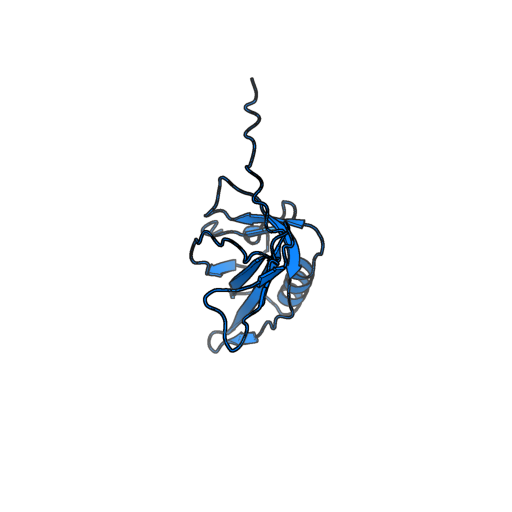33 -1.534 5.190 1.00 91.69 89 GLU A CA 1
ATOM 715 C C . GLU A 1 89 ? 4.594 -2.647 5.346 1.00 91.69 89 GLU A C 1
ATOM 717 O O . GLU A 1 89 ? 3.412 -2.393 5.570 1.00 91.69 89 GLU A O 1
ATOM 722 N N . SER A 1 90 ? 5.046 -3.893 5.220 1.00 87.81 90 SER A N 1
ATOM 723 C CA . SER A 1 90 ? 4.218 -5.079 5.423 1.00 87.81 90 SER A CA 1
ATOM 724 C C . SER A 1 90 ? 4.849 -5.955 6.490 1.00 87.81 90 SER A C 1
ATOM 726 O O . SER A 1 90 ? 6.050 -6.237 6.439 1.00 87.81 90 SER A O 1
ATOM 728 N N . GLU A 1 91 ? 4.031 -6.459 7.410 1.00 84.94 91 GLU A N 1
ATOM 729 C CA . GLU A 1 91 ? 4.485 -7.414 8.425 1.00 84.94 91 GLU A CA 1
ATOM 730 C C . GLU A 1 91 ? 5.071 -8.702 7.801 1.00 84.94 91 GLU A C 1
ATOM 732 O O . GLU A 1 91 ? 5.969 -9.324 8.376 1.00 84.94 91 GLU A O 1
ATOM 737 N N . ARG A 1 92 ? 4.624 -9.081 6.590 1.00 82.94 92 ARG A N 1
ATOM 738 C CA . ARG A 1 92 ? 5.138 -10.244 5.842 1.00 82.94 92 ARG A CA 1
ATOM 739 C C . ARG A 1 92 ? 6.496 -9.985 5.185 1.00 82.94 92 ARG A C 1
ATOM 741 O O . ARG A 1 92 ? 7.315 -10.897 5.104 1.00 82.94 92 ARG A O 1
ATOM 748 N N . LEU A 1 93 ? 6.760 -8.758 4.728 1.00 85.50 93 LEU A N 1
ATOM 749 C CA . LEU A 1 93 ? 7.994 -8.373 4.026 1.00 85.50 93 LEU A CA 1
ATOM 750 C C . LEU A 1 93 ? 8.892 -7.505 4.919 1.00 85.50 93 LEU A C 1
ATOM 752 O O . LEU A 1 93 ? 9.174 -6.347 4.622 1.00 85.50 93 LEU A O 1
ATOM 756 N N . LYS A 1 94 ? 9.385 -8.091 6.016 1.00 84.19 94 LYS A N 1
ATOM 757 C CA . LYS A 1 94 ? 10.078 -7.370 7.104 1.00 84.19 94 LYS A CA 1
ATOM 758 C C . LYS A 1 94 ? 11.378 -6.662 6.709 1.00 84.19 94 LYS A C 1
ATOM 760 O O . LYS A 1 94 ? 11.814 -5.766 7.428 1.00 84.19 94 LYS A O 1
ATOM 765 N N . LEU A 1 95 ? 12.015 -7.081 5.616 1.00 86.38 95 LEU A N 1
ATOM 766 C CA . LEU A 1 95 ? 13.332 -6.586 5.197 1.00 86.38 95 LEU A CA 1
ATOM 767 C C . LEU A 1 95 ? 13.262 -5.311 4.354 1.00 86.38 95 LEU A C 1
ATOM 769 O O . LEU A 1 95 ? 14.265 -4.613 4.214 1.00 86.38 95 LEU A O 1
ATOM 773 N N . THR A 1 96 ? 12.101 -5.008 3.779 1.00 88.12 96 THR A N 1
ATOM 774 C CA . THR A 1 96 ? 11.954 -3.936 2.795 1.00 88.12 96 THR A CA 1
ATOM 775 C C . THR A 1 96 ? 10.842 -2.983 3.185 1.00 88.12 96 THR A C 1
ATOM 777 O O . THR A 1 96 ? 9.793 -3.413 3.652 1.00 88.12 96 THR A O 1
ATOM 780 N N . ARG A 1 97 ? 11.048 -1.701 2.902 1.00 90.38 97 ARG A N 1
ATOM 781 C CA . ARG A 1 97 ? 9.987 -0.696 2.826 1.00 90.38 97 ARG A CA 1
ATOM 782 C C . ARG A 1 97 ? 9.866 -0.199 1.388 1.00 90.38 97 ARG A C 1
ATOM 784 O O . ARG A 1 97 ? 10.856 -0.160 0.648 1.00 90.38 97 ARG A O 1
ATOM 791 N N . LEU A 1 98 ? 8.654 0.157 0.994 1.00 91.44 98 LEU A N 1
ATOM 792 C CA . LEU A 1 98 ? 8.333 0.628 -0.350 1.00 91.44 98 LEU A CA 1
ATOM 793 C C . LEU A 1 98 ? 7.933 2.099 -0.273 1.00 91.44 98 LEU A C 1
ATOM 795 O O . LEU A 1 98 ? 7.188 2.485 0.623 1.00 91.44 98 LEU A O 1
ATOM 799 N N . TRP A 1 99 ? 8.442 2.922 -1.188 1.00 95.12 99 TRP A N 1
ATOM 800 C CA . TRP A 1 99 ? 7.986 4.306 -1.307 1.00 95.12 99 TRP A CA 1
ATOM 801 C C . TRP A 1 99 ? 6.730 4.339 -2.170 1.00 95.12 99 TRP A C 1
ATOM 803 O O . TRP A 1 99 ? 6.820 4.161 -3.385 1.00 95.12 99 TRP A O 1
ATOM 813 N N . CYS A 1 100 ? 5.574 4.525 -1.544 1.00 95.31 100 CYS A N 1
ATOM 814 C CA . CYS A 1 100 ? 4.290 4.596 -2.218 1.00 95.31 100 CYS A CA 1
ATOM 815 C C . CYS A 1 100 ? 3.969 6.039 -2.599 1.00 95.31 100 CYS A C 1
ATOM 817 O O . CYS A 1 100 ? 4.038 6.943 -1.767 1.00 95.31 100 CYS A O 1
ATOM 819 N N . TYR A 1 101 ? 3.613 6.252 -3.862 1.00 96.94 101 TYR A N 1
ATOM 820 C CA . TYR A 1 101 ? 3.177 7.556 -4.343 1.00 96.94 101 TYR A CA 1
ATOM 821 C C . TYR A 1 101 ? 1.737 7.830 -3.936 1.00 96.94 101 TYR A C 1
ATOM 823 O O . TYR A 1 101 ? 1.459 8.900 -3.409 1.00 96.94 101 TYR A O 1
ATOM 831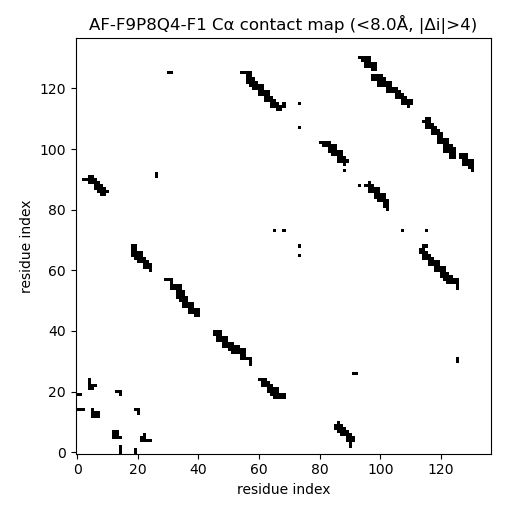 N N . ARG A 1 102 ? 0.847 6.864 -4.179 1.00 96.19 102 ARG A N 1
ATOM 832 C CA . ARG A 1 102 ? -0.588 6.945 -3.894 1.00 96.19 102 ARG A CA 1
ATOM 833 C C . ARG A 1 102 ? -1.243 5.574 -4.039 1.00 96.19 102 ARG A C 1
ATOM 835 O O . ARG A 1 102 ? -0.628 4.638 -4.559 1.00 96.19 102 ARG A O 1
ATOM 842 N N . THR A 1 103 ? -2.498 5.485 -3.635 1.00 96.00 103 THR A N 1
ATOM 843 C CA . THR A 1 103 ? -3.413 4.426 -4.062 1.00 96.00 103 THR A CA 1
ATOM 844 C C . THR A 1 103 ? -4.068 4.800 -5.395 1.00 96.00 103 THR A C 1
ATOM 846 O O . THR A 1 103 ? -4.205 5.980 -5.725 1.00 96.00 103 THR A O 1
ATOM 849 N N . ASP A 1 104 ? -4.393 3.799 -6.210 1.00 95.75 104 ASP A N 1
ATOM 850 C CA . ASP A 1 104 ? -5.282 3.973 -7.363 1.00 95.75 104 ASP A CA 1
ATOM 851 C C . ASP A 1 104 ? -6.741 4.121 -6.894 1.00 95.75 104 ASP A C 1
ATOM 853 O O . ASP A 1 104 ? -7.019 3.963 -5.706 1.00 95.75 104 ASP A O 1
ATOM 857 N N . SER A 1 105 ? -7.683 4.402 -7.797 1.00 93.19 105 SER A N 1
ATOM 858 C CA . SER A 1 105 ? -9.108 4.410 -7.449 1.00 93.19 105 SER A CA 1
ATOM 859 C C . SER A 1 105 ? -9.532 3.065 -6.853 1.00 93.19 105 SER A C 1
ATOM 861 O O . SER A 1 105 ? -9.217 2.012 -7.411 1.00 93.19 105 SER A O 1
ATOM 863 N N . PHE A 1 106 ? -10.270 3.101 -5.747 1.00 96.25 106 PHE A N 1
ATOM 864 C CA . PHE A 1 106 ? -10.803 1.921 -5.074 1.00 96.25 106 PHE A CA 1
ATOM 865 C C . PHE A 1 106 ? -12.222 2.201 -4.580 1.00 96.25 106 PHE A C 1
ATOM 867 O O . PHE A 1 106 ? -12.565 3.338 -4.260 1.00 96.25 106 PHE A O 1
ATOM 874 N N . ASP A 1 107 ? -13.015 1.140 -4.466 1.00 95.38 107 ASP A N 1
ATOM 875 C CA . ASP A 1 107 ? -14.306 1.173 -3.789 1.00 95.38 107 ASP A CA 1
ATOM 876 C C . ASP A 1 107 ? -14.190 0.462 -2.437 1.00 95.38 107 ASP A C 1
ATOM 878 O O . ASP A 1 107 ? -13.412 -0.487 -2.282 1.00 95.38 107 ASP A O 1
ATOM 882 N N . ILE A 1 108 ? -15.008 0.876 -1.468 1.00 96.94 108 ILE A N 1
ATOM 883 C CA . ILE A 1 108 ? -15.275 0.096 -0.258 1.00 96.94 108 ILE A CA 1
ATOM 884 C C . ILE A 1 108 ? -16.747 -0.311 -0.303 1.00 96.94 108 ILE A C 1
ATOM 886 O O . ILE A 1 108 ? -17.628 0.547 -0.298 1.00 96.94 108 ILE A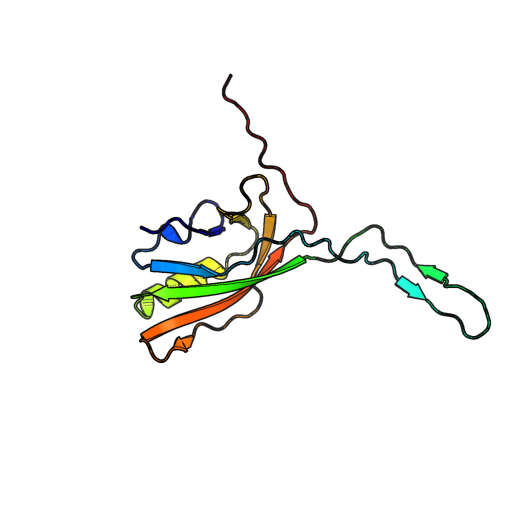 O 1
ATOM 890 N N . LYS A 1 109 ? -17.015 -1.614 -0.392 1.00 96.56 109 LYS A N 1
ATOM 891 C CA . LYS A 1 109 ? -18.368 -2.175 -0.533 1.00 96.56 109 LYS A CA 1
ATOM 892 C C . LYS A 1 109 ? -18.666 -3.085 0.638 1.00 96.56 109 LYS A C 1
ATOM 894 O O . LYS A 1 109 ? -17.786 -3.813 1.079 1.00 96.56 109 LYS A O 1
ATOM 899 N N . GLN A 1 110 ? -19.894 -3.054 1.127 1.00 95.50 110 GLN A N 1
ATOM 900 C CA . GLN A 1 110 ? -20.339 -4.004 2.133 1.00 95.50 110 GLN A CA 1
ATOM 901 C C . GLN A 1 110 ? -20.712 -5.333 1.463 1.00 95.50 110 GLN A C 1
ATOM 903 O O . GLN A 1 110 ? -21.332 -5.327 0.398 1.00 95.50 110 GLN A O 1
ATOM 908 N N . ASP A 1 111 ? -20.286 -6.450 2.047 1.00 92.19 111 ASP A N 1
ATOM 909 C CA . ASP A 1 111 ? -20.643 -7.795 1.599 1.00 92.19 111 ASP A CA 1
ATOM 910 C C . ASP A 1 111 ? -21.891 -8.340 2.317 1.00 92.19 111 ASP A C 1
ATOM 912 O O . ASP A 1 111 ? -22.461 -7.698 3.202 1.00 92.19 111 ASP A O 1
ATOM 916 N N . ASP A 1 112 ? -22.306 -9.555 1.950 1.00 90.50 112 ASP A N 1
ATOM 917 C CA . ASP A 1 112 ? -23.493 -10.223 2.505 1.00 90.50 112 ASP A CA 1
ATOM 918 C C . ASP A 1 112 ?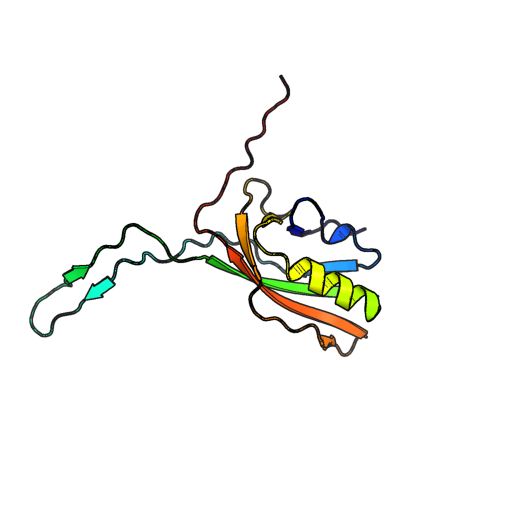 -23.387 -10.544 4.012 1.00 90.50 112 ASP A C 1
ATOM 920 O O . ASP A 1 112 ? -24.369 -10.957 4.630 1.00 90.50 112 ASP A O 1
ATOM 924 N N . HIS A 1 113 ? -22.206 -10.373 4.615 1.00 91.62 113 HIS A N 1
ATOM 925 C CA . HIS A 1 113 ? -21.925 -10.647 6.025 1.00 91.62 113 HIS A CA 1
ATOM 926 C C . HIS A 1 113 ? -21.723 -9.366 6.843 1.00 91.62 113 HIS A C 1
ATOM 928 O O . HIS A 1 113 ? -21.149 -9.432 7.933 1.00 91.62 113 HIS A O 1
ATOM 934 N N . ASP A 1 114 ? -22.182 -8.215 6.337 1.00 92.25 114 ASP A N 1
ATOM 935 C CA . ASP A 1 114 ? -22.040 -6.905 6.990 1.00 92.25 114 ASP A CA 1
ATOM 936 C C . ASP A 1 114 ? -20.562 -6.466 7.128 1.00 92.25 114 ASP A C 1
ATOM 938 O O . ASP A 1 114 ? -20.226 -5.589 7.926 1.00 92.25 114 ASP A O 1
ATOM 942 N N . VAL A 1 115 ? -19.653 -7.051 6.333 1.00 96.12 115 VAL A N 1
ATOM 943 C CA . VAL A 1 115 ? -18.220 -6.720 6.321 1.00 96.12 115 VAL A CA 1
ATOM 944 C C . VAL A 1 115 ? -17.917 -5.793 5.153 1.00 96.12 115 VAL A C 1
ATOM 946 O O . VAL A 1 115 ? -18.268 -6.066 4.008 1.00 96.12 115 VAL A O 1
ATOM 949 N N . TYR A 1 116 ? -17.203 -4.700 5.415 1.00 97.69 116 TYR A N 1
ATOM 950 C CA . TYR A 1 116 ? -16.721 -3.835 4.343 1.00 97.69 116 TYR A CA 1
ATOM 951 C C . TYR A 1 116 ? -15.472 -4.428 3.693 1.00 97.69 116 TYR A C 1
ATOM 953 O O . TYR A 1 116 ? -14.520 -4.802 4.375 1.00 97.69 116 TYR A O 1
ATOM 961 N N . VAL A 1 117 ? -15.452 -4.477 2.367 1.00 97.31 117 VAL A N 1
ATOM 962 C CA . VAL A 1 117 ? -14.379 -5.047 1.555 1.00 97.31 117 VAL A CA 1
ATOM 963 C C . VAL A 1 117 ? -13.878 -4.004 0.566 1.00 97.31 117 VAL A C 1
ATOM 965 O O . VAL A 1 117 ? -14.670 -3.293 -0.055 1.00 97.31 117 VAL A O 1
ATOM 968 N N . SER A 1 118 ? -12.559 -3.921 0.405 1.00 96.31 118 SER A N 1
ATOM 969 C CA . SER A 1 118 ? -11.923 -3.020 -0.553 1.00 96.31 118 SER A CA 1
ATOM 970 C C . SER A 1 118 ? -10.766 -3.692 -1.275 1.00 96.31 118 SER A C 1
ATOM 972 O O . SER A 1 118 ? -9.855 -4.223 -0.637 1.00 96.31 118 SER A O 1
ATOM 974 N N . ASP A 1 119 ? -10.797 -3.635 -2.603 1.00 95.38 119 ASP A N 1
ATOM 975 C CA . ASP A 1 119 ? -9.668 -3.981 -3.460 1.00 95.38 119 ASP A CA 1
ATOM 976 C C . ASP A 1 119 ? -8.902 -2.691 -3.776 1.00 95.38 119 ASP A C 1
ATOM 978 O O . ASP A 1 119 ? -9.379 -1.838 -4.524 1.00 95.38 119 ASP A O 1
ATOM 982 N N . VAL A 1 120 ? -7.723 -2.531 -3.174 1.00 95.56 120 VAL A N 1
ATOM 983 C CA . VAL A 1 120 ? -6.895 -1.327 -3.299 1.00 95.56 120 VAL A CA 1
ATOM 984 C C . VAL A 1 120 ? -5.575 -1.652 -3.984 1.00 95.56 120 VAL A C 1
ATOM 986 O O . VAL A 1 120 ? -4.883 -2.603 -3.620 1.00 95.56 120 VAL A O 1
ATOM 989 N N . THR A 1 121 ? -5.190 -0.832 -4.959 1.00 95.56 121 THR A N 1
ATOM 990 C CA . THR A 1 121 ? -3.897 -0.954 -5.640 1.00 95.56 121 THR A CA 1
ATOM 991 C C . THR A 1 121 ? -2.972 0.165 -5.195 1.00 95.56 121 THR A C 1
ATOM 993 O O . THR A 1 121 ? -3.263 1.340 -5.394 1.00 95.56 121 THR A O 1
ATOM 996 N N . PHE A 1 122 ? -1.837 -0.191 -4.597 1.00 94.75 122 PHE A N 1
ATOM 997 C CA . PHE A 1 122 ? -0.797 0.770 -4.236 1.00 94.75 122 PHE A CA 1
ATOM 998 C C . PHE A 1 122 ? 0.171 0.958 -5.402 1.00 94.75 122 PHE A C 1
ATOM 1000 O O . PHE A 1 122 ? 0.690 -0.022 -5.942 1.00 94.75 122 PHE A O 1
ATOM 1007 N N . ILE A 1 123 ? 0.452 2.216 -5.744 1.00 95.81 123 ILE A N 1
ATOM 1008 C CA . ILE A 1 123 ? 1.389 2.600 -6.800 1.00 95.81 123 ILE A CA 1
ATOM 1009 C C . ILE A 1 123 ? 2.686 3.070 -6.142 1.00 95.81 123 ILE A C 1
ATOM 1011 O O . ILE A 1 123 ? 2.736 4.149 -5.548 1.00 95.81 123 ILE A O 1
ATOM 1015 N N . TYR A 1 124 ? 3.758 2.286 -6.251 1.00 93.12 124 TYR A N 1
ATOM 1016 C CA . TYR A 1 124 ? 5.038 2.591 -5.606 1.00 93.12 124 TYR A CA 1
ATOM 1017 C C . TYR A 1 124 ? 6.233 2.651 -6.555 1.00 93.12 124 TYR A C 1
ATOM 1019 O O . TYR A 1 124 ? 6.232 2.148 -7.682 1.00 93.12 124 TYR A O 1
ATOM 1027 N N . HIS A 1 125 ? 7.285 3.304 -6.061 1.00 94.00 125 HIS A N 1
ATOM 1028 C CA . HIS A 1 125 ? 8.570 3.446 -6.727 1.00 94.00 125 HIS A CA 1
ATOM 1029 C C . HIS A 1 125 ? 9.216 2.064 -6.976 1.00 94.00 125 HIS A C 1
ATOM 1031 O O . HIS A 1 125 ? 9.198 1.212 -6.087 1.00 94.00 125 HIS A O 1
ATOM 1037 N N . PRO A 1 126 ? 9.860 1.831 -8.138 1.00 91.31 126 PRO A N 1
ATOM 1038 C CA . PRO A 1 126 ? 10.442 0.530 -8.493 1.00 91.31 126 PRO A CA 1
ATOM 1039 C C . PRO A 1 126 ? 11.555 0.038 -7.549 1.00 91.31 126 PRO A C 1
ATOM 1041 O O . PRO A 1 126 ? 11.767 -1.164 -7.388 1.00 91.31 126 PRO A O 1
ATOM 1044 N N . THR A 1 127 ? 12.294 0.963 -6.936 1.00 89.31 127 THR A N 1
ATOM 1045 C CA . THR A 1 127 ? 13.337 0.665 -5.941 1.00 89.31 127 THR A CA 1
ATOM 1046 C C . THR A 1 127 ? 12.760 0.125 -4.641 1.00 89.31 127 THR A C 1
ATOM 1048 O O . THR A 1 127 ? 11.884 0.728 -4.024 1.00 89.31 127 THR A O 1
ATOM 1051 N N . ARG A 1 128 ? 13.355 -0.969 -4.167 1.00 83.31 128 ARG A N 1
ATOM 1052 C CA . ARG A 1 128 ? 13.120 -1.504 -2.828 1.00 83.31 128 ARG A CA 1
ATOM 1053 C C . ARG A 1 128 ? 14.152 -0.951 -1.876 1.00 83.31 128 ARG A C 1
ATOM 1055 O O . ARG A 1 128 ? 15.350 -1.101 -2.107 1.00 83.31 128 ARG A O 1
ATOM 1062 N N . PHE A 1 129 ? 13.685 -0.360 -0.790 1.00 87.06 129 PHE A N 1
ATOM 1063 C CA . PHE A 1 129 ? 14.563 0.183 0.228 1.00 87.06 129 PHE A CA 1
ATOM 1064 C C . PHE A 1 129 ? 14.702 -0.851 1.334 1.00 87.06 129 PHE A C 1
ATOM 1066 O O . PHE A 1 129 ? 13.713 -1.235 1.960 1.00 87.06 129 PHE A O 1
ATOM 1073 N N . LEU A 1 130 ? 15.925 -1.323 1.563 1.00 87.75 130 LEU A N 1
ATOM 1074 C CA . LEU A 1 130 ? 16.203 -2.185 2.702 1.00 87.75 130 LEU A CA 1
ATOM 1075 C C . LEU A 1 130 ? 15.975 -1.394 3.988 1.00 87.75 130 LEU A C 1
ATOM 1077 O O . LEU A 1 130 ? 16.399 -0.241 4.109 1.00 87.75 130 LEU A O 1
ATOM 1081 N N . ARG A 1 131 ? 15.314 -2.022 4.958 1.00 80.19 131 ARG A N 1
ATOM 1082 C CA . ARG A 1 131 ? 15.269 -1.496 6.320 1.00 80.19 131 ARG A CA 1
ATOM 1083 C C . ARG A 1 131 ? 16.663 -1.709 6.899 1.00 80.19 131 ARG A C 1
ATOM 1085 O O . ARG A 1 131 ? 17.009 -2.818 7.297 1.00 80.19 131 ARG A O 1
ATOM 1092 N N . VAL A 1 132 ? 17.494 -0.668 6.870 1.00 66.00 132 VAL A N 1
ATOM 1093 C CA . VAL A 1 132 ? 18.791 -0.701 7.549 1.00 66.00 132 VAL A CA 1
ATOM 1094 C C . VAL A 1 132 ? 18.490 -0.802 9.038 1.00 66.00 132 VAL A C 1
ATOM 1096 O O . VAL A 1 132 ? 17.997 0.147 9.645 1.00 66.00 132 VAL A O 1
ATOM 1099 N N . TRP A 1 133 ? 18.749 -1.973 9.615 1.00 48.16 133 TRP A N 1
ATOM 1100 C CA . TRP A 1 133 ? 18.878 -2.106 11.055 1.00 48.16 133 TRP A CA 1
ATOM 1101 C C . TRP A 1 133 ? 20.098 -1.285 11.458 1.00 48.16 133 TRP A C 1
ATOM 1103 O O . TRP A 1 133 ? 21.229 -1.758 11.375 1.00 48.16 133 TRP A O 1
ATOM 1113 N N . ILE A 1 134 ? 19.881 -0.041 11.880 1.00 45.25 134 ILE A N 1
ATOM 1114 C CA . ILE A 1 134 ? 20.847 0.624 12.746 1.00 45.25 134 ILE A CA 1
ATOM 1115 C C . ILE A 1 134 ? 20.710 -0.111 14.076 1.00 45.25 134 ILE A C 1
ATOM 1117 O O . ILE A 1 134 ? 19.865 0.217 14.909 1.00 45.25 134 ILE A O 1
ATOM 1121 N N . GLY A 1 135 ? 21.470 -1.199 14.212 1.00 40.69 135 GLY A N 1
ATOM 1122 C CA . GLY A 1 135 ? 21.726 -1.800 15.505 1.00 40.69 135 GLY A CA 1
ATOM 1123 C C . GLY A 1 135 ? 22.240 -0.688 16.405 1.00 40.69 135 GLY A C 1
ATOM 1124 O O . GLY A 1 135 ? 23.216 -0.019 16.067 1.00 40.69 135 GLY A O 1
ATOM 1125 N N . LYS A 1 136 ? 21.529 -0.437 17.503 1.00 42.03 136 LYS A N 1
ATOM 1126 C CA . LYS A 1 136 ? 22.094 0.306 18.621 1.00 42.03 136 LYS A CA 1
ATOM 1127 C C . LYS A 1 136 ? 23.334 -0.478 19.060 1.00 42.03 136 LYS A C 1
ATOM 1129 O O . LYS A 1 136 ? 23.180 -1.579 19.585 1.00 42.03 136 LYS A O 1
ATOM 1134 N N . PHE A 1 137 ? 24.511 0.039 18.722 1.00 40.78 137 PHE A N 1
ATOM 1135 C CA . PHE A 1 137 ? 25.758 -0.294 19.401 1.00 40.78 137 PHE A CA 1
ATOM 1136 C C . PHE A 1 137 ? 25.767 0.387 20.769 1.00 40.78 137 PHE A C 1
ATOM 1138 O O . PHE A 1 137 ? 25.176 1.491 20.869 1.00 40.78 137 PHE A O 1
#

Organism: NCBI:txid1035184